Protein AF-Q86BV1-F1 (afdb_monomer_lite)

Foldseek 3Di:
DVVLVVLCVVCVVCLVLCVVQPSVDCPDPSNVVVVVVVVVLVVVLVVCVVPVVVNVVSVVVVCVVCVVSPDDPVSD

Organism: Oasisia alvinae (NCBI:txid53619)

InterPro domains:
  IPR000971 Globin [PF00042] (2-76)
  IPR000971 Globin [PS01033] (1-76)
  IPR009050 Globin-like superfamily [SSF46458] (3-76)
  IPR012292 Globin/Protoglobin [G3DSA:1.10.490.10] (1-76)
  IPR044399 Myoglobin-like, M family globin domain [cd01040] (3-76)

Sequence (76 aa):
HFMWAHVFQHSPAARDMFKRVRFDNIHTPAFRAHATRVLGGLDMCIALLDDQSVLDTQLTHLATQHVSRGVDAEHY

pLDDT: mean 94.88, std 4.27, range [75.38, 98.81]

Structure (mmCIF, N/CA/C/O backbone):
data_AF-Q86BV1-F1
#
_entry.id   AF-Q86BV1-F1
#
loop_
_atom_site.group_PDB
_atom_site.id
_atom_site.type_symbol
_atom_site.label_atom_id
_atom_site.label_alt_id
_atom_site.label_comp_id
_atom_site.label_asym_id
_atom_site.label_entity_id
_atom_site.label_seq_id
_atom_site.pdbx_PDB_ins_code
_atom_site.Cartn_x
_atom_site.Cartn_y
_atom_site.Cartn_z
_atom_site.occupancy
_atom_site.B_iso_or_equiv
_atom_site.auth_seq_id
_atom_site.auth_comp_id
_atom_site.auth_asym_id
_atom_site.auth_atom_id
_atom_site.pdbx_PDB_model_num
ATOM 1 N N . HIS A 1 1 ? 12.562 -3.232 0.394 1.00 75.38 1 HIS A N 1
ATOM 2 C CA . HIS A 1 1 ? 12.906 -4.243 -0.634 1.00 75.38 1 HIS A CA 1
ATOM 3 C C . HIS A 1 1 ? 12.681 -5.667 -0.136 1.00 75.38 1 HIS A C 1
ATOM 5 O O . HIS A 1 1 ? 11.975 -6.392 -0.819 1.00 75.38 1 HIS A O 1
ATOM 11 N N . PHE A 1 2 ? 13.186 -6.040 1.049 1.00 90.19 2 PHE A N 1
ATOM 12 C CA . PHE A 1 2 ? 13.016 -7.383 1.630 1.00 90.19 2 PHE A CA 1
ATOM 13 C C . PHE A 1 2 ? 11.559 -7.887 1.651 1.00 90.19 2 PHE A C 1
ATOM 15 O O . PHE A 1 2 ? 11.277 -8.939 1.092 1.00 90.19 2 PHE A O 1
ATOM 22 N N . MET A 1 3 ? 10.627 -7.092 2.190 1.00 93.19 3 MET A N 1
ATOM 23 C CA . MET A 1 3 ? 9.198 -7.437 2.250 1.00 93.19 3 MET A CA 1
ATOM 24 C C . MET A 1 3 ? 8.621 -7.849 0.884 1.00 93.19 3 MET A C 1
ATOM 26 O O . MET A 1 3 ? 8.041 -8.916 0.755 1.00 93.19 3 MET A O 1
ATOM 30 N N . TRP A 1 4 ? 8.832 -7.046 -0.161 1.00 94.81 4 TRP A N 1
ATOM 31 C CA . TRP A 1 4 ? 8.306 -7.337 -1.501 1.00 94.81 4 TRP A CA 1
ATOM 32 C C . TRP A 1 4 ? 8.953 -8.553 -2.161 1.00 94.81 4 TRP A C 1
ATOM 34 O O . TRP A 1 4 ? 8.268 -9.305 -2.848 1.00 94.81 4 TRP A O 1
ATOM 44 N N . ALA A 1 5 ? 10.252 -8.772 -1.931 1.00 93.81 5 ALA A N 1
ATOM 45 C CA . ALA A 1 5 ? 10.910 -9.995 -2.377 1.00 93.81 5 ALA A CA 1
ATOM 46 C C . ALA A 1 5 ? 10.254 -11.230 -1.736 1.00 93.81 5 ALA A C 1
ATOM 48 O O . ALA A 1 5 ? 9.982 -12.204 -2.432 1.00 93.81 5 ALA A O 1
ATOM 49 N N . HIS A 1 6 ? 9.919 -11.150 -0.445 1.00 94.69 6 HIS A N 1
ATOM 50 C CA . HIS A 1 6 ? 9.236 -12.217 0.281 1.00 94.69 6 HIS A CA 1
ATOM 51 C C . HIS A 1 6 ? 7.801 -12.445 -0.217 1.00 94.69 6 HIS A C 1
ATOM 53 O O . HIS A 1 6 ? 7.425 -13.592 -0.458 1.00 94.69 6 HIS A O 1
ATOM 59 N N . VAL A 1 7 ? 7.025 -11.376 -0.448 1.00 93.69 7 VAL A N 1
ATOM 60 C CA . VAL A 1 7 ? 5.668 -11.468 -1.025 1.00 93.69 7 VAL A CA 1
ATOM 61 C C . VAL A 1 7 ? 5.709 -12.184 -2.375 1.00 93.69 7 VAL A C 1
ATOM 63 O 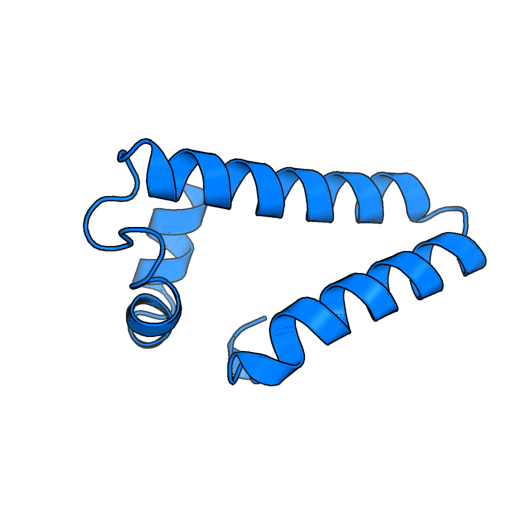O . VAL A 1 7 ? 4.998 -13.160 -2.577 1.00 93.69 7 VAL A O 1
ATOM 66 N N . PHE A 1 8 ? 6.595 -11.773 -3.285 1.00 94.06 8 PHE A N 1
ATOM 67 C CA . PHE A 1 8 ? 6.700 -12.376 -4.621 1.00 94.06 8 PHE A CA 1
ATOM 68 C C . PHE A 1 8 ? 7.355 -13.757 -4.652 1.00 94.06 8 PHE A C 1
ATOM 70 O O . PHE A 1 8 ? 7.323 -14.415 -5.698 1.00 94.06 8 PHE A O 1
ATOM 77 N N . GLN A 1 9 ? 7.988 -14.174 -3.558 1.00 94.44 9 GLN A N 1
ATOM 78 C CA . GLN A 1 9 ? 8.478 -15.535 -3.377 1.00 94.44 9 GLN A CA 1
ATOM 79 C C . GLN A 1 9 ? 7.347 -16.468 -2.929 1.00 94.44 9 GLN A C 1
ATOM 81 O O . GLN A 1 9 ? 7.250 -17.571 -3.455 1.00 94.44 9 GLN A O 1
ATOM 86 N N . HIS A 1 10 ? 6.492 -16.020 -2.004 1.00 92.81 10 HIS A N 1
ATOM 87 C CA . HIS A 1 10 ? 5.403 -16.829 -1.443 1.00 92.81 10 HIS A CA 1
ATOM 88 C C . HIS A 1 10 ? 4.145 -16.823 -2.311 1.00 92.81 10 HIS A C 1
ATOM 90 O O . HIS A 1 10 ? 3.458 -17.833 -2.396 1.00 92.81 10 HIS A O 1
ATOM 96 N N . SER A 1 11 ? 3.886 -15.720 -3.013 1.00 92.06 11 SER A N 1
ATOM 97 C CA . SER A 1 11 ? 2.821 -15.615 -4.007 1.00 92.06 11 SER A CA 1
ATOM 98 C C . SER A 1 11 ? 3.382 -15.108 -5.341 1.00 92.06 11 SER A C 1
ATOM 100 O O . SER A 1 11 ? 3.292 -13.920 -5.671 1.00 92.06 11 SER A O 1
ATOM 102 N N . PRO A 1 12 ? 4.005 -15.990 -6.149 1.00 92.56 12 PRO A N 1
ATOM 103 C CA . PRO A 1 12 ? 4.476 -15.623 -7.482 1.00 92.56 12 PRO A CA 1
ATOM 104 C C . PRO A 1 12 ? 3.350 -15.124 -8.398 1.00 92.56 12 PRO A C 1
ATOM 106 O O . PRO A 1 12 ? 3.605 -14.263 -9.239 1.00 92.56 12 PRO A O 1
ATOM 109 N N . ALA A 1 13 ? 2.119 -15.618 -8.213 1.00 90.00 13 ALA A N 1
ATOM 110 C CA . ALA A 1 13 ? 0.938 -15.209 -8.977 1.00 90.00 13 ALA A CA 1
ATOM 111 C C . ALA A 1 13 ? 0.583 -13.725 -8.765 1.00 90.00 13 ALA A C 1
ATOM 113 O O . ALA A 1 13 ? 0.182 -13.047 -9.711 1.00 90.00 13 ALA A O 1
ATOM 114 N N . ALA A 1 14 ? 0.838 -13.181 -7.569 1.00 90.94 14 ALA A N 1
ATOM 115 C CA . ALA A 1 14 ? 0.558 -11.782 -7.260 1.00 90.94 14 ALA A CA 1
ATOM 116 C C . ALA A 1 14 ? 1.399 -10.793 -8.086 1.00 90.94 14 ALA A C 1
ATOM 118 O O . ALA A 1 14 ? 1.002 -9.643 -8.251 1.00 90.94 14 ALA A O 1
ATOM 119 N N . ARG A 1 15 ? 2.547 -11.209 -8.646 1.00 92.81 15 ARG A N 1
ATOM 120 C CA . ARG A 1 15 ? 3.455 -10.341 -9.427 1.00 92.81 15 ARG A CA 1
ATOM 121 C C . ARG A 1 15 ? 2.736 -9.568 -10.531 1.00 92.81 15 ARG A C 1
ATOM 123 O O . ARG A 1 15 ? 2.958 -8.366 -10.697 1.00 92.81 15 ARG A O 1
ATOM 130 N N . AS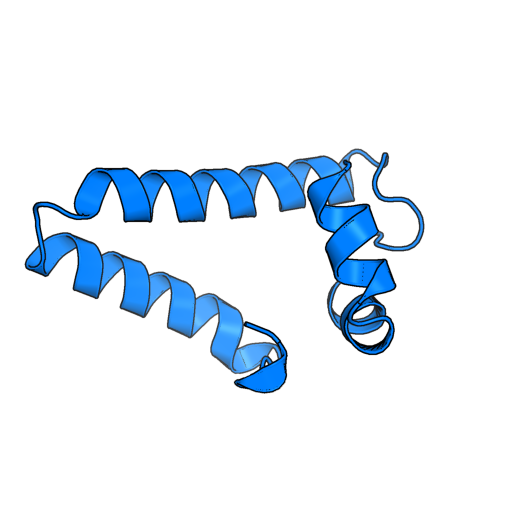P A 1 16 ? 1.834 -10.238 -11.239 1.00 92.94 16 ASP A N 1
ATOM 131 C CA . ASP A 1 16 ? 1.109 -9.662 -12.369 1.00 92.94 16 ASP A CA 1
ATOM 132 C C . ASP A 1 16 ? 0.195 -8.497 -11.962 1.00 92.94 16 ASP A C 1
ATOM 134 O O . ASP A 1 16 ? 0.021 -7.550 -12.738 1.00 92.94 16 ASP A O 1
ATOM 138 N N . MET A 1 17 ? -0.287 -8.489 -10.716 1.00 94.12 17 MET A N 1
ATOM 139 C CA . MET A 1 17 ? -1.091 -7.400 -10.148 1.00 94.12 17 MET A CA 1
ATOM 140 C C . MET A 1 17 ? -0.290 -6.090 -10.032 1.00 94.12 17 MET A C 1
ATOM 142 O O . MET A 1 17 ? -0.855 -4.995 -10.065 1.00 94.12 17 MET A O 1
ATOM 146 N N . PHE A 1 18 ? 1.044 -6.180 -9.985 1.00 95.81 18 PHE A N 1
ATOM 147 C CA . PHE A 1 18 ? 1.964 -5.050 -9.835 1.00 95.81 18 PHE A CA 1
ATOM 148 C C . PHE A 1 18 ? 2.640 -4.629 -11.160 1.00 95.81 18 PHE A C 1
ATOM 150 O O . PHE A 1 18 ? 3.561 -3.805 -11.156 1.00 95.81 18 PHE A O 1
ATOM 157 N N . LYS A 1 19 ? 2.172 -5.110 -12.327 1.00 95.81 19 LYS A N 1
ATOM 158 C CA . LYS A 1 19 ? 2.679 -4.718 -13.670 1.00 95.81 19 LYS A CA 1
ATOM 159 C C . LYS A 1 19 ? 2.786 -3.209 -13.868 1.00 95.81 19 LYS A C 1
ATOM 161 O O . LYS A 1 19 ? 3.805 -2.706 -14.340 1.00 95.81 19 LYS A O 1
ATOM 166 N N . ARG A 1 20 ? 1.767 -2.464 -13.433 1.00 95.75 20 ARG A N 1
ATOM 167 C CA . ARG A 1 20 ? 1.698 -0.998 -13.584 1.00 95.75 20 ARG A CA 1
ATOM 168 C C . ARG A 1 20 ? 2.750 -0.239 -12.776 1.00 95.75 20 ARG A C 1
ATOM 170 O O . ARG A 1 20 ? 2.952 0.946 -13.021 1.00 95.75 20 ARG A O 1
ATOM 177 N N . VAL A 1 21 ? 3.396 -0.897 -11.816 1.00 96.81 21 VAL A N 1
ATOM 178 C CA . VAL A 1 21 ? 4.404 -0.297 -10.936 1.00 96.81 21 VAL A CA 1
ATOM 179 C C . VAL A 1 21 ? 5.778 -0.941 -11.099 1.00 96.81 21 VAL A C 1
ATOM 181 O O . VAL A 1 21 ? 6.642 -0.701 -10.267 1.00 96.81 21 VAL A O 1
ATOM 184 N N . ARG A 1 22 ? 6.009 -1.691 -12.190 1.00 96.38 22 ARG A N 1
ATOM 185 C CA . ARG A 1 22 ? 7.313 -2.293 -12.528 1.00 96.38 22 ARG A CA 1
ATOM 186 C C . ARG A 1 22 ? 7.792 -3.335 -11.514 1.00 96.38 22 ARG A C 1
ATOM 188 O O . ARG A 1 22 ? 8.914 -3.266 -11.017 1.00 96.38 22 ARG A O 1
ATOM 195 N N . PHE A 1 23 ? 6.929 -4.312 -11.213 1.00 93.81 23 PHE A N 1
ATOM 196 C CA . PHE A 1 23 ? 7.260 -5.436 -10.321 1.00 93.81 23 PHE A CA 1
ATOM 197 C C . PHE A 1 23 ? 8.514 -6.210 -10.752 1.00 93.81 23 PHE A C 1
ATOM 199 O O . PHE A 1 23 ? 9.194 -6.782 -9.904 1.00 93.81 23 PHE A O 1
ATOM 206 N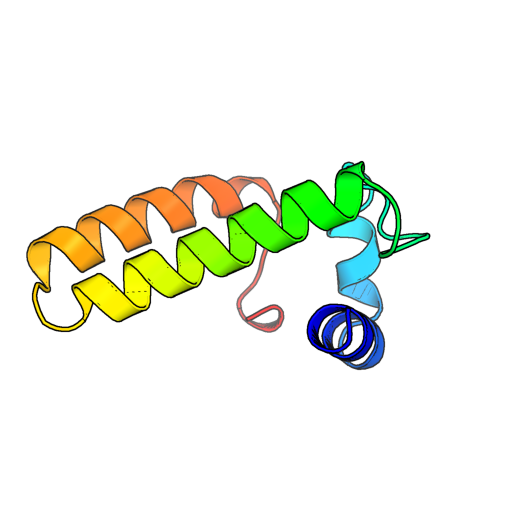 N . ASP A 1 24 ? 8.818 -6.214 -12.057 1.00 94.25 24 ASP A N 1
ATOM 207 C CA . ASP A 1 24 ? 9.972 -6.877 -12.668 1.00 94.25 24 ASP A CA 1
ATOM 208 C C . ASP A 1 24 ? 11.303 -6.406 -12.073 1.00 94.25 24 ASP A C 1
ATOM 210 O O . ASP A 1 24 ? 12.283 -7.149 -12.055 1.00 94.25 24 ASP A O 1
ATOM 214 N N . ASN A 1 25 ? 11.327 -5.189 -11.525 1.00 95.31 25 ASN A N 1
ATOM 215 C CA . ASN A 1 25 ? 12.441 -4.689 -10.747 1.00 95.31 25 ASN A CA 1
ATOM 216 C C . ASN A 1 25 ? 11.942 -3.801 -9.597 1.00 95.31 25 ASN A C 1
ATOM 218 O O . ASN A 1 25 ? 11.685 -2.601 -9.751 1.00 95.31 25 ASN A O 1
ATOM 222 N N . ILE A 1 26 ? 11.907 -4.387 -8.397 1.00 95.88 26 ILE A N 1
ATOM 223 C CA . ILE A 1 26 ? 11.459 -3.718 -7.169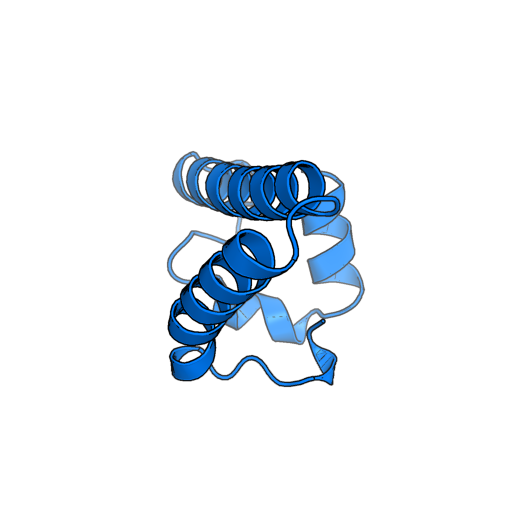 1.00 95.88 26 ILE A CA 1
ATOM 224 C C . ILE A 1 26 ? 12.358 -2.552 -6.716 1.00 95.88 26 ILE A C 1
ATOM 226 O O . ILE A 1 26 ? 12.036 -1.875 -5.737 1.00 95.88 26 ILE A O 1
ATOM 230 N N . HIS A 1 27 ? 13.497 -2.320 -7.377 1.00 96.00 27 HIS A N 1
ATOM 231 C CA . HIS A 1 27 ? 14.402 -1.198 -7.111 1.00 96.00 27 HIS A CA 1
ATOM 232 C C . HIS A 1 27 ? 14.126 0.031 -7.985 1.00 96.00 27 HIS A C 1
ATOM 234 O O . HIS A 1 27 ? 14.740 1.078 -7.767 1.00 96.00 27 HIS A O 1
ATOM 240 N N . THR A 1 28 ? 13.189 -0.057 -8.934 1.00 97.56 28 THR A N 1
ATOM 241 C CA . THR A 1 28 ? 12.800 1.087 -9.768 1.00 97.56 28 THR A CA 1
ATOM 242 C C . THR A 1 28 ? 12.151 2.204 -8.938 1.00 97.56 28 THR A C 1
ATOM 244 O O . THR A 1 28 ? 11.482 1.925 -7.937 1.00 97.56 28 THR A O 1
ATOM 247 N N . PRO A 1 29 ? 12.276 3.479 -9.355 1.00 97.94 29 PRO A N 1
ATOM 248 C CA . PRO A 1 29 ? 11.575 4.585 -8.701 1.00 97.94 29 PRO A CA 1
ATOM 249 C C . PRO A 1 29 ? 10.054 4.382 -8.637 1.00 97.94 29 PRO A C 1
ATOM 251 O O . PRO A 1 29 ? 9.442 4.675 -7.614 1.00 97.94 29 PRO A O 1
ATOM 254 N N . ALA A 1 30 ? 9.451 3.819 -9.692 1.00 98.06 30 ALA A N 1
ATOM 255 C CA . ALA A 1 30 ? 8.016 3.539 -9.748 1.00 98.06 30 ALA A CA 1
ATOM 256 C C . ALA A 1 30 ? 7.575 2.535 -8.669 1.00 98.06 30 ALA A C 1
ATOM 258 O O . ALA A 1 30 ? 6.629 2.808 -7.924 1.00 98.06 30 ALA A O 1
ATOM 259 N N . PHE A 1 31 ? 8.289 1.410 -8.543 1.00 97.75 31 PHE A N 1
ATOM 260 C CA . PHE A 1 31 ? 7.966 0.405 -7.535 1.00 97.75 31 PHE A CA 1
ATOM 261 C C . PHE A 1 31 ? 8.247 0.921 -6.122 1.00 97.75 31 PHE A C 1
ATOM 263 O O . PHE A 1 31 ? 7.442 0.711 -5.218 1.00 97.75 31 PHE A O 1
ATOM 270 N N . ARG A 1 32 ? 9.343 1.666 -5.923 1.00 97.06 32 ARG A N 1
ATOM 271 C CA . ARG A 1 32 ? 9.657 2.306 -4.635 1.00 97.06 32 ARG A CA 1
ATOM 272 C C . ARG A 1 32 ? 8.567 3.282 -4.201 1.00 97.06 32 ARG A C 1
ATOM 274 O O . ARG A 1 32 ? 8.114 3.201 -3.067 1.00 97.06 32 ARG A O 1
ATOM 281 N N . ALA A 1 33 ? 8.090 4.135 -5.106 1.00 98.06 33 ALA A N 1
ATOM 282 C CA . ALA A 1 33 ? 6.991 5.048 -4.810 1.00 98.06 33 ALA A CA 1
ATOM 283 C C . ALA A 1 33 ? 5.707 4.294 -4.429 1.00 98.06 33 ALA A C 1
ATOM 285 O O . ALA A 1 33 ? 4.988 4.716 -3.526 1.00 98.06 33 ALA A O 1
ATOM 286 N N . HIS A 1 34 ? 5.409 3.174 -5.093 1.00 97.44 34 HIS A N 1
ATOM 287 C CA . HIS A 1 34 ? 4.287 2.316 -4.712 1.00 97.44 34 HIS A CA 1
ATOM 288 C C . HIS A 1 34 ? 4.481 1.685 -3.327 1.00 97.44 34 HIS A C 1
ATOM 290 O O . HIS A 1 34 ? 3.597 1.803 -2.483 1.00 97.44 34 HIS A O 1
ATOM 296 N N . ALA A 1 35 ? 5.651 1.099 -3.070 1.00 97.25 35 ALA A N 1
ATOM 297 C CA . ALA A 1 35 ? 6.006 0.509 -1.786 1.00 97.25 35 ALA A CA 1
ATOM 298 C C . ALA A 1 35 ? 5.859 1.505 -0.626 1.00 97.25 35 ALA A C 1
ATOM 300 O O . ALA A 1 35 ? 5.322 1.147 0.418 1.00 97.25 35 ALA A O 1
ATOM 301 N N . THR A 1 36 ? 6.285 2.756 -0.820 1.00 97.62 36 THR A N 1
ATOM 302 C CA . THR A 1 36 ? 6.114 3.823 0.174 1.00 97.62 36 THR A CA 1
ATOM 303 C C . THR A 1 36 ? 4.640 4.128 0.438 1.00 97.62 36 THR A C 1
ATOM 305 O O . THR A 1 36 ? 4.272 4.293 1.595 1.00 97.62 36 THR A O 1
ATOM 308 N N . ARG A 1 37 ? 3.776 4.150 -0.590 1.00 98.00 37 ARG A N 1
ATOM 309 C CA . ARG A 1 37 ? 2.327 4.347 -0.387 1.00 98.00 37 ARG A CA 1
ATOM 310 C C . ARG A 1 37 ? 1.689 3.207 0.406 1.00 98.00 37 ARG A C 1
ATOM 312 O O . ARG A 1 37 ? 0.853 3.477 1.257 1.00 98.00 37 ARG A O 1
ATOM 319 N N . VAL A 1 38 ? 2.095 1.961 0.155 1.00 97.06 38 VAL A N 1
ATOM 320 C CA . VAL A 1 38 ? 1.602 0.793 0.908 1.00 97.06 38 VAL A CA 1
ATOM 321 C C . VAL A 1 3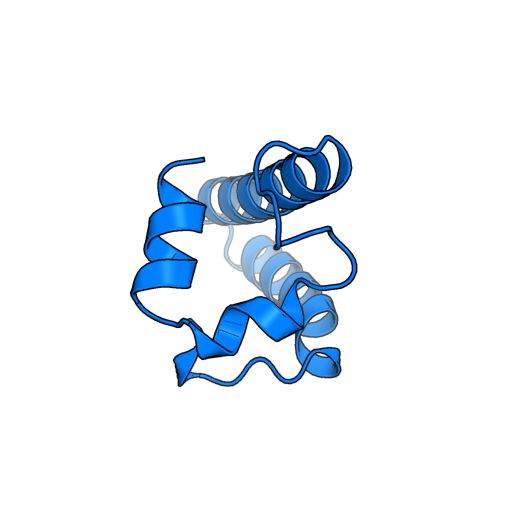8 ? 2.021 0.878 2.374 1.00 97.06 38 VAL A C 1
ATOM 323 O O . VAL A 1 38 ? 1.178 0.754 3.255 1.00 97.06 38 VAL A O 1
ATOM 326 N N . LEU A 1 39 ? 3.301 1.156 2.641 1.00 97.19 39 LEU A N 1
ATOM 327 C CA . LEU A 1 39 ? 3.804 1.295 4.010 1.00 97.19 39 LEU A CA 1
ATOM 328 C C . LEU A 1 39 ? 3.175 2.483 4.745 1.00 97.19 39 LEU A C 1
ATOM 330 O O . LEU A 1 39 ? 2.843 2.343 5.911 1.00 97.19 39 LEU A O 1
ATOM 334 N N . GLY A 1 40 ? 2.953 3.612 4.067 1.00 98.19 40 GLY A N 1
ATOM 335 C CA . GLY A 1 40 ? 2.226 4.745 4.646 1.00 98.19 40 GLY A CA 1
ATOM 336 C C . GLY A 1 40 ? 0.756 4.423 4.933 1.00 98.19 40 GLY A C 1
ATOM 337 O O . GLY A 1 40 ? 0.224 4.841 5.953 1.00 98.19 40 GLY A O 1
ATOM 338 N N . GLY A 1 41 ? 0.098 3.638 4.073 1.00 98.19 41 GLY A N 1
ATOM 339 C CA . GLY A 1 41 ? -1.257 3.136 4.322 1.00 98.19 41 GLY A CA 1
ATOM 340 C C . GLY A 1 41 ? -1.342 2.243 5.561 1.00 98.19 41 GLY A C 1
ATOM 341 O O . GLY A 1 41 ? -2.261 2.400 6.363 1.00 98.19 41 GLY A O 1
ATOM 342 N N . LEU A 1 42 ? -0.367 1.345 5.726 1.00 98.19 42 LEU A N 1
ATOM 343 C CA . LEU A 1 42 ? -0.242 0.482 6.901 1.00 98.19 42 LEU A CA 1
ATOM 344 C C . LEU A 1 42 ? 0.055 1.289 8.171 1.00 98.19 42 LEU A C 1
ATOM 346 O O . LEU A 1 42 ? -0.601 1.074 9.183 1.00 98.19 42 LEU A O 1
ATOM 350 N N . ASP A 1 43 ? 0.997 2.231 8.103 1.00 98.62 43 ASP A N 1
ATOM 351 C CA . ASP A 1 43 ? 1.349 3.131 9.206 1.00 98.62 43 ASP A CA 1
ATOM 352 C C . ASP A 1 43 ? 0.133 3.930 9.695 1.00 98.62 43 ASP A C 1
ATOM 354 O O . ASP A 1 43 ? -0.160 3.925 10.886 1.00 98.62 43 ASP A O 1
ATOM 358 N N . MET A 1 44 ? -0.656 4.498 8.773 1.00 98.56 44 MET A N 1
ATOM 359 C CA . MET A 1 44 ? -1.915 5.165 9.123 1.00 98.56 44 MET A CA 1
ATOM 360 C C . MET A 1 44 ? -2.891 4.224 9.834 1.00 98.56 44 MET A C 1
ATOM 362 O O . MET A 1 44 ? -3.495 4.626 10.818 1.00 98.56 44 MET A O 1
ATOM 366 N N . CYS A 1 45 ? -3.049 2.978 9.376 1.00 98.62 45 CYS A N 1
ATOM 367 C CA . CYS A 1 45 ? -3.939 2.033 10.059 1.00 98.62 45 CYS A CA 1
ATOM 368 C C . CYS A 1 45 ? -3.441 1.710 11.471 1.00 98.62 45 CYS A C 1
ATOM 370 O O . CYS A 1 45 ? -4.246 1.667 12.392 1.00 98.62 45 CYS A O 1
ATOM 372 N N . ILE A 1 46 ? -2.128 1.521 11.648 1.00 98.69 46 ILE A N 1
ATOM 373 C CA . ILE A 1 46 ? -1.513 1.265 12.959 1.00 98.69 46 ILE A CA 1
ATOM 374 C C . ILE A 1 46 ? -1.725 2.457 13.898 1.00 98.69 46 ILE A C 1
ATOM 376 O O . ILE A 1 46 ? -2.098 2.266 15.052 1.00 98.69 46 ILE A O 1
ATOM 380 N N . ALA A 1 47 ? -1.524 3.677 13.399 1.00 98.69 47 ALA A N 1
ATOM 381 C CA . ALA A 1 47 ? -1.698 4.909 14.164 1.00 98.69 47 ALA A CA 1
ATOM 382 C C . ALA A 1 47 ? -3.157 5.196 14.556 1.00 98.69 47 ALA A C 1
ATOM 384 O O . ALA A 1 47 ? -3.382 6.021 15.430 1.00 98.69 47 ALA A O 1
ATOM 385 N N . LEU A 1 48 ? -4.126 4.547 13.903 1.00 98.69 48 LEU A N 1
ATOM 386 C CA . LEU A 1 48 ? -5.560 4.702 14.154 1.00 98.69 48 LEU A CA 1
ATOM 387 C C . LEU A 1 48 ? -6.159 3.534 14.953 1.00 98.69 48 LEU A C 1
ATOM 389 O O . LEU A 1 48 ? -7.370 3.493 15.144 1.00 98.69 48 LEU A O 1
ATOM 393 N N . LEU A 1 49 ? -5.351 2.568 15.412 1.00 98.62 49 LEU A N 1
ATOM 394 C CA . LEU A 1 49 ? -5.849 1.380 16.123 1.00 98.62 49 LEU A CA 1
ATOM 395 C C . LEU A 1 49 ? -6.614 1.703 17.417 1.00 98.62 49 LEU A C 1
ATOM 397 O O . LEU A 1 49 ? -7.393 0.872 17.879 1.00 98.62 49 LEU A O 1
ATOM 401 N N . ASP A 1 50 ? -6.396 2.878 18.003 1.00 98.56 50 ASP A N 1
ATOM 402 C CA . ASP A 1 50 ? -7.081 3.379 19.195 1.00 98.56 50 ASP A CA 1
ATOM 403 C C . ASP A 1 50 ? -8.297 4.280 18.890 1.00 98.56 50 ASP A C 1
ATOM 405 O O . ASP A 1 50 ? -9.059 4.595 19.805 1.00 98.56 50 ASP A O 1
ATOM 409 N N . ASP A 1 51 ? -8.545 4.622 17.620 1.00 98.56 51 ASP A N 1
ATOM 410 C CA . ASP A 1 51 ? -9.751 5.318 17.152 1.00 98.56 51 ASP A CA 1
ATOM 411 C C . ASP A 1 51 ? -10.492 4.474 16.107 1.00 98.56 51 ASP A C 1
ATOM 413 O O . ASP A 1 51 ? -10.341 4.637 14.892 1.00 98.56 51 ASP A O 1
ATOM 417 N N . GLN A 1 52 ? -11.345 3.572 16.601 1.00 98.50 52 GLN A N 1
ATOM 418 C CA . GLN A 1 52 ? -12.097 2.629 15.770 1.00 98.50 52 GLN A CA 1
ATOM 419 C C . GLN A 1 52 ? -12.885 3.319 14.647 1.00 98.50 52 GLN A C 1
ATOM 421 O O . GLN A 1 52 ? -12.935 2.818 13.527 1.00 98.50 52 GLN A O 1
ATOM 426 N N . SER A 1 53 ? -13.488 4.478 14.924 1.00 98.56 53 SER A N 1
ATOM 427 C CA . SER A 1 53 ? -14.350 5.161 13.955 1.00 98.56 53 SER A CA 1
ATOM 428 C C . SER A 1 53 ? -13.562 5.703 12.758 1.00 98.56 53 SER A C 1
ATOM 430 O O . SER A 1 53 ? -13.995 5.604 11.601 1.00 98.56 53 SER A O 1
ATOM 432 N N . VAL A 1 54 ? -12.367 6.236 13.023 1.00 98.50 54 VAL A N 1
ATOM 433 C CA . VAL A 1 54 ? -11.472 6.750 11.986 1.00 98.50 54 VAL A CA 1
ATOM 434 C C . VAL A 1 54 ? -10.767 5.595 11.276 1.00 98.50 54 VAL A C 1
ATOM 436 O O . VAL A 1 54 ? -10.642 5.626 10.048 1.00 98.50 54 VAL A O 1
ATOM 439 N N . LEU A 1 55 ? -10.394 4.536 12.003 1.00 98.81 55 LEU A N 1
ATOM 440 C CA . LEU A 1 55 ? -9.853 3.312 11.414 1.00 98.81 55 LEU A CA 1
ATOM 441 C C . LEU A 1 55 ? -10.831 2.677 10.419 1.00 98.81 55 LEU A C 1
ATOM 443 O O . LEU A 1 55 ? -10.428 2.374 9.299 1.00 98.81 55 LEU A O 1
ATOM 447 N N . ASP A 1 56 ? -12.111 2.534 10.768 1.00 98.69 56 ASP A N 1
ATOM 448 C CA . ASP A 1 56 ? -13.128 1.955 9.877 1.00 98.69 56 ASP A CA 1
ATOM 449 C C . ASP A 1 56 ? -13.281 2.770 8.583 1.00 98.69 56 ASP A C 1
ATOM 451 O O . ASP A 1 56 ? -13.412 2.217 7.483 1.00 98.69 56 ASP A O 1
ATOM 455 N N . THR A 1 57 ? -13.191 4.098 8.694 1.00 98.56 57 THR A N 1
ATOM 456 C CA . THR A 1 57 ? -13.196 5.004 7.538 1.00 98.56 57 THR A CA 1
ATOM 457 C C . THR A 1 57 ? -11.966 4.777 6.654 1.00 98.56 57 THR A C 1
ATOM 459 O O . THR A 1 57 ? -12.090 4.655 5.430 1.00 98.56 57 THR A O 1
ATOM 462 N N . GLN A 1 58 ? -10.781 4.661 7.257 1.00 98.50 58 GLN A N 1
ATOM 463 C CA . GLN A 1 58 ? -9.532 4.405 6.540 1.00 98.50 58 GLN A CA 1
ATOM 464 C C . GLN A 1 58 ? -9.518 3.018 5.877 1.00 98.50 58 GLN A C 1
ATOM 466 O O . GLN A 1 58 ? -9.127 2.892 4.714 1.00 98.50 58 GLN A O 1
ATOM 471 N N . LEU A 1 59 ? -9.992 1.980 6.569 1.00 98.25 59 LEU A N 1
ATOM 472 C CA . LEU A 1 59 ? -10.110 0.624 6.031 1.00 98.25 59 LEU A CA 1
ATOM 473 C C . LEU A 1 59 ? -11.104 0.572 4.868 1.00 98.25 59 LEU A C 1
ATOM 475 O O . LEU A 1 59 ? -10.809 -0.039 3.841 1.00 98.25 59 LEU A O 1
ATOM 479 N N . THR A 1 60 ? -12.233 1.279 4.970 1.00 98.06 60 THR A N 1
ATOM 480 C CA . THR A 1 60 ? -13.191 1.418 3.862 1.00 98.06 60 THR A CA 1
ATOM 481 C C . THR A 1 60 ? -12.534 2.089 2.657 1.00 98.06 60 THR A C 1
ATOM 483 O O . THR A 1 60 ? -12.652 1.600 1.530 1.00 98.06 60 THR A O 1
ATOM 486 N N . HIS A 1 61 ? -11.775 3.168 2.874 1.00 97.56 61 HIS A N 1
ATOM 487 C CA . HIS A 1 61 ? -11.026 3.821 1.803 1.00 97.56 61 HIS A CA 1
ATOM 488 C C . HIS A 1 61 ? -10.036 2.855 1.133 1.00 97.56 61 HIS A C 1
ATOM 490 O O . HIS A 1 61 ? -10.039 2.724 -0.093 1.00 97.56 61 HIS A O 1
ATOM 496 N N . LEU A 1 62 ? -9.244 2.114 1.912 1.00 96.81 62 LEU A N 1
ATOM 497 C CA . LEU A 1 62 ? -8.320 1.112 1.378 1.00 96.81 62 LEU A CA 1
ATOM 498 C C . LEU A 1 62 ? -9.050 -0.001 0.615 1.00 96.81 62 LEU A C 1
ATOM 500 O O . LEU A 1 62 ? -8.603 -0.377 -0.471 1.00 96.81 62 LEU A O 1
ATOM 504 N N . ALA A 1 63 ? -10.193 -0.483 1.105 1.00 94.88 63 ALA A N 1
ATOM 505 C CA . ALA A 1 63 ? -10.993 -1.494 0.417 1.00 94.88 63 ALA A CA 1
ATOM 506 C C . ALA A 1 63 ? -11.443 -1.012 -0.974 1.00 94.88 63 ALA A C 1
ATOM 508 O O . ALA A 1 63 ? -11.295 -1.743 -1.956 1.00 94.88 63 ALA A O 1
ATOM 509 N N . THR A 1 64 ? -11.883 0.248 -1.106 1.00 95.00 64 THR A N 1
ATOM 510 C CA . THR A 1 64 ? -12.252 0.814 -2.422 1.00 95.00 64 THR A CA 1
ATOM 511 C C . THR A 1 64 ? -11.080 0.862 -3.407 1.00 95.00 64 THR A C 1
ATOM 513 O O . THR A 1 64 ? -11.274 0.697 -4.613 1.00 95.00 64 THR A O 1
ATOM 516 N N . GLN A 1 65 ? -9.845 1.023 -2.920 1.00 94.62 65 GLN A N 1
ATOM 517 C CA . GLN A 1 65 ? -8.653 0.995 -3.772 1.00 94.62 65 GLN A CA 1
ATOM 518 C C . GLN A 1 65 ? -8.318 -0.417 -4.285 1.00 94.62 65 GLN A C 1
ATOM 520 O O . GLN A 1 65 ? -7.751 -0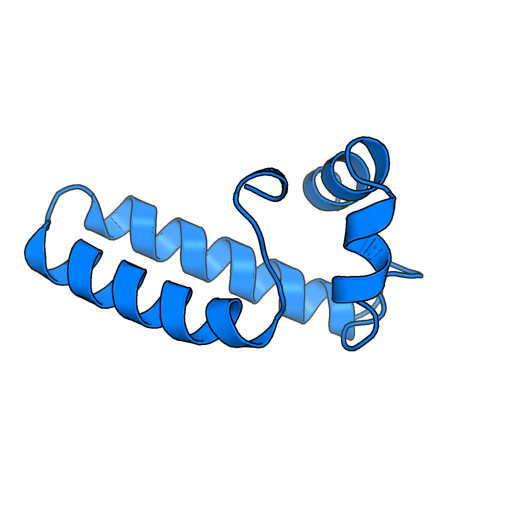.543 -5.377 1.00 94.62 65 GLN A O 1
ATOM 525 N N . HIS A 1 66 ? -8.675 -1.464 -3.531 1.00 94.81 66 HIS A N 1
ATOM 526 C CA . HIS A 1 66 ? -8.314 -2.856 -3.831 1.00 94.81 66 HIS A CA 1
ATOM 527 C C . HIS A 1 66 ? -9.432 -3.651 -4.524 1.00 94.81 66 HIS A C 1
ATOM 529 O O . HIS A 1 66 ? -9.123 -4.540 -5.315 1.00 94.81 66 HIS A O 1
ATOM 535 N N . VAL A 1 67 ? -10.711 -3.289 -4.348 1.00 91.31 67 VAL A N 1
ATOM 536 C CA . VAL A 1 67 ? -11.852 -4.032 -4.928 1.00 91.31 67 VAL A CA 1
ATOM 537 C C . VAL A 1 67 ? -11.775 -4.167 -6.456 1.00 91.31 67 VAL A C 1
ATOM 539 O O . VAL A 1 67 ? -12.071 -5.214 -7.018 1.00 91.31 67 VAL A O 1
ATOM 542 N N . SER A 1 68 ? -11.293 -3.131 -7.150 1.00 90.44 68 SER A N 1
ATOM 543 C CA . SER A 1 68 ? -11.156 -3.131 -8.617 1.00 90.44 68 SER A CA 1
ATOM 544 C C . SER A 1 68 ? -9.911 -3.866 -9.135 1.00 90.44 68 SER A C 1
ATOM 546 O O . SER A 1 68 ? -9.657 -3.876 -10.341 1.00 90.44 68 SER A O 1
ATOM 548 N N . ARG A 1 69 ? -9.092 -4.437 -8.241 1.00 89.56 69 ARG A N 1
ATOM 549 C CA . ARG A 1 69 ? -7.794 -5.052 -8.563 1.00 89.56 69 ARG A CA 1
ATOM 550 C C . ARG A 1 69 ? -7.813 -6.580 -8.549 1.00 89.56 69 ARG A C 1
ATOM 552 O O . ARG A 1 69 ? -6.779 -7.160 -8.860 1.00 89.56 69 ARG A O 1
ATOM 559 N N . GLY A 1 70 ? -8.950 -7.202 -8.224 1.00 87.12 70 GLY A N 1
ATOM 560 C CA . GLY A 1 70 ? -9.066 -8.662 -8.122 1.00 87.12 70 GLY A CA 1
ATOM 561 C C . GLY A 1 70 ? -8.220 -9.240 -6.986 1.00 87.12 70 GLY A C 1
ATOM 562 O O . GLY A 1 70 ? -7.583 -10.269 -7.160 1.00 87.12 70 GLY A O 1
ATOM 563 N N . VAL A 1 71 ? -8.127 -8.519 -5.863 1.00 88.88 71 VAL A N 1
ATOM 564 C CA . VAL A 1 71 ? -7.423 -8.985 -4.663 1.00 88.88 71 VAL A CA 1
ATOM 565 C C . VAL A 1 71 ? -8.394 -9.826 -3.842 1.00 88.88 71 VAL A C 1
ATOM 567 O O . VAL A 1 71 ? -9.290 -9.285 -3.199 1.00 88.88 71 VAL A O 1
ATOM 570 N N . ASP A 1 72 ? -8.203 -11.140 -3.883 1.00 85.00 72 ASP A N 1
ATOM 571 C CA . ASP A 1 72 ? -8.965 -12.110 -3.090 1.00 85.00 72 ASP A CA 1
ATOM 572 C C . ASP A 1 72 ? -8.330 -12.368 -1.716 1.00 85.00 72 ASP A C 1
ATOM 574 O O . ASP A 1 72 ? -7.176 -12.013 -1.478 1.00 85.00 72 ASP A O 1
ATOM 578 N N . ALA A 1 73 ? -9.071 -13.023 -0.816 1.00 86.81 73 ALA A N 1
ATOM 579 C CA . ALA A 1 73 ? -8.647 -13.288 0.563 1.00 86.81 73 ALA A CA 1
ATOM 580 C C . ALA A 1 73 ? -7.296 -14.020 0.672 1.00 86.81 73 ALA A C 1
ATOM 582 O O . ALA A 1 73 ? -6.556 -13.783 1.616 1.00 86.81 73 ALA A O 1
ATOM 583 N N . GLU A 1 74 ? -6.952 -14.863 -0.303 1.00 85.94 74 GLU A N 1
ATOM 584 C CA . GLU A 1 74 ? -5.666 -15.573 -0.363 1.00 85.94 74 GLU A CA 1
ATOM 585 C C . GLU A 1 74 ? -4.441 -14.666 -0.591 1.00 85.94 74 GLU A C 1
ATOM 587 O O . GLU A 1 74 ? -3.306 -15.115 -0.439 1.00 85.94 74 GLU A O 1
ATOM 592 N N . HIS A 1 75 ? -4.652 -13.403 -0.975 1.00 86.81 75 HIS A N 1
ATOM 593 C CA . HIS A 1 75 ? -3.584 -12.431 -1.211 1.00 86.81 75 HIS A CA 1
ATOM 594 C C . HIS A 1 75 ? -3.201 -11.613 0.033 1.00 86.81 75 HIS A C 1
ATOM 596 O O . HIS A 1 75 ? -2.186 -10.912 -0.018 1.00 86.81 75 HIS A O 1
ATOM 602 N N . TYR A 1 76 ? -4.011 -11.656 1.096 1.00 87.38 76 TYR A N 1
ATOM 603 C CA . TYR A 1 76 ? -3.772 -10.966 2.370 1.00 87.38 76 TYR A CA 1
ATOM 604 C C . TYR A 1 76 ? -3.044 -11.881 3.358 1.00 87.38 76 TYR A C 1
ATOM 606 O O . TYR A 1 76 ? -2.116 -11.372 4.028 1.00 87.38 76 TYR A O 1
#

Radius of gyration: 13.51 Å; chains: 1; bounding box: 29×24×33 Å

Secondary structure (DSSP, 8-state):
-HHHHHHHHH-GGGGGGGGGGTTT-TTSHHHHHHHHHHHHHHHHHHHTTT-HHHHHHHHHHHHHHHHTTT--GGG-